Protein AF-A0A960TZF3-F1 (afdb_monomer_lite)

Radius of gyration: 20.84 Å; chains: 1; bounding box: 43×16×67 Å

Structure (mmCIF, N/CA/C/O backbone):
data_AF-A0A960TZF3-F1
#
_entry.id   AF-A0A9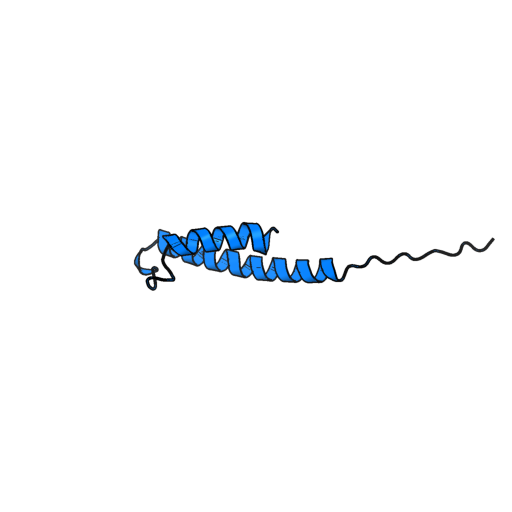60TZF3-F1
#
loop_
_atom_site.group_PDB
_atom_site.id
_atom_site.type_symbol
_atom_site.label_atom_id
_atom_site.label_alt_id
_atom_site.label_comp_id
_atom_site.label_asym_id
_atom_site.label_entity_id
_atom_site.label_seq_id
_atom_site.pdbx_PDB_ins_code
_atom_site.Cartn_x
_atom_site.Cartn_y
_atom_site.Cartn_z
_atom_site.occupancy
_atom_site.B_iso_or_equiv
_atom_site.auth_seq_id
_atom_site.auth_comp_id
_atom_site.auth_asym_id
_atom_site.auth_atom_id
_atom_site.pdbx_PDB_model_num
ATOM 1 N N . MET A 1 1 ? 25.038 8.157 -51.655 1.00 52.50 1 MET A N 1
ATOM 2 C CA . MET A 1 1 ? 25.261 7.827 -50.233 1.00 52.50 1 MET A CA 1
ATOM 3 C C . MET A 1 1 ? 23.898 7.464 -49.659 1.00 52.50 1 MET A C 1
ATOM 5 O O . MET A 1 1 ? 23.077 8.355 -49.520 1.00 52.50 1 MET A O 1
ATOM 9 N N . SER A 1 2 ? 23.577 6.178 -49.492 1.00 57.81 2 SER A N 1
ATOM 10 C CA . SER A 1 2 ? 22.293 5.779 -48.892 1.00 57.81 2 SER A CA 1
ATOM 11 C C . SER A 1 2 ? 22.468 5.815 -47.379 1.00 57.81 2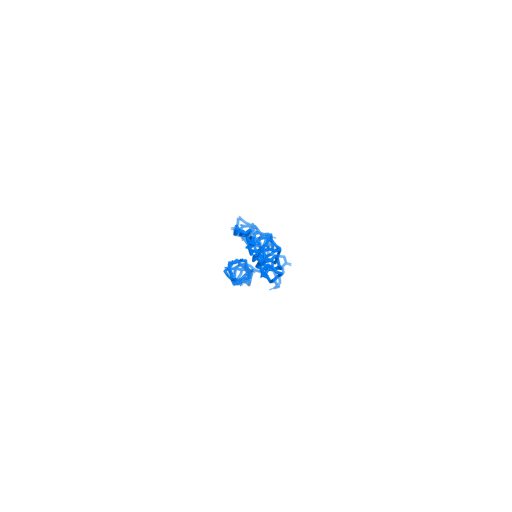 SER A C 1
ATOM 13 O O . SER A 1 2 ? 23.201 4.986 -46.845 1.00 57.81 2 SER A O 1
ATOM 15 N N . GLU A 1 3 ? 21.854 6.782 -46.698 1.00 69.69 3 GLU A N 1
ATOM 16 C CA . GLU A 1 3 ? 21.834 6.811 -45.234 1.00 69.69 3 GLU A CA 1
ATOM 17 C C . GLU A 1 3 ? 21.050 5.599 -44.723 1.00 69.69 3 GLU A C 1
ATOM 19 O O . GLU A 1 3 ? 19.874 5.407 -45.036 1.00 69.69 3 GLU A O 1
ATOM 24 N N . ARG A 1 4 ? 21.728 4.729 -43.973 1.00 71.62 4 ARG A N 1
ATOM 25 C CA . ARG A 1 4 ? 21.094 3.613 -43.280 1.00 71.62 4 ARG A CA 1
ATOM 26 C C . ARG A 1 4 ? 20.529 4.179 -41.981 1.00 71.62 4 ARG A C 1
ATOM 28 O O . ARG A 1 4 ? 21.288 4.575 -41.106 1.00 71.62 4 ARG A O 1
ATOM 35 N N . MET A 1 5 ? 19.205 4.260 -41.881 1.00 74.50 5 MET A N 1
ATOM 36 C CA . MET A 1 5 ? 18.556 4.644 -40.630 1.00 74.50 5 MET A CA 1
ATOM 37 C C . MET A 1 5 ? 18.778 3.550 -39.583 1.00 74.50 5 MET A C 1
ATOM 39 O O . MET A 1 5 ? 18.177 2.478 -39.658 1.00 74.50 5 MET A O 1
ATOM 43 N N . GLU A 1 6 ? 19.649 3.824 -38.618 1.00 77.12 6 GLU A N 1
ATOM 44 C CA . GLU A 1 6 ? 19.853 2.990 -37.434 1.00 77.12 6 GLU A CA 1
ATOM 45 C C . GLU A 1 6 ? 18.590 3.054 -36.556 1.00 77.12 6 GLU A C 1
ATOM 47 O O . GLU A 1 6 ? 18.168 4.130 -36.125 1.00 77.12 6 GLU A O 1
ATOM 52 N N . LYS A 1 7 ? 17.950 1.905 -36.309 1.00 78.50 7 LYS A N 1
ATOM 53 C CA . LYS A 1 7 ? 16.822 1.788 -35.373 1.00 78.50 7 LYS A CA 1
ATOM 54 C C . LYS A 1 7 ? 17.333 1.286 -34.028 1.00 78.50 7 LYS A C 1
ATOM 56 O O . LYS A 1 7 ? 17.743 0.134 -33.919 1.00 78.50 7 LYS A O 1
ATOM 61 N N . PHE A 1 8 ? 17.232 2.124 -33.002 1.00 83.62 8 PHE A N 1
ATOM 62 C CA . PHE A 1 8 ? 17.467 1.739 -31.612 1.00 83.62 8 PHE A CA 1
ATOM 63 C C . PHE A 1 8 ? 16.142 1.356 -30.945 1.00 83.62 8 PHE A C 1
ATOM 65 O O . PHE A 1 8 ? 15.132 2.030 -31.139 1.00 83.62 8 PHE A O 1
ATOM 72 N N . THR A 1 9 ? 16.142 0.267 -30.174 1.00 89.00 9 THR A N 1
ATOM 73 C CA . THR A 1 9 ? 14.991 -0.188 -29.374 1.00 89.00 9 THR A CA 1
ATOM 74 C C . THR A 1 9 ? 15.412 -0.219 -27.911 1.00 89.00 9 THR A C 1
ATOM 76 O O . THR A 1 9 ? 16.506 -0.696 -27.611 1.00 89.00 9 THR A O 1
ATOM 79 N N . TYR A 1 10 ? 14.573 0.310 -27.023 1.00 91.12 10 TYR A N 1
ATOM 80 C CA . TYR A 1 10 ? 14.816 0.281 -25.583 1.00 91.12 10 TYR A CA 1
ATOM 81 C C . TYR A 1 10 ? 14.312 -1.039 -24.980 1.00 91.12 10 TYR A C 1
ATOM 83 O O . TYR A 1 10 ? 13.347 -1.619 -25.482 1.00 91.12 10 TYR A O 1
ATOM 91 N N . ASP A 1 11 ? 14.967 -1.525 -23.923 1.00 93.56 11 ASP A N 1
ATOM 92 C CA . ASP A 1 11 ? 14.443 -2.646 -23.140 1.00 93.56 11 ASP A CA 1
ATOM 93 C C . ASP A 1 11 ? 13.434 -2.121 -22.113 1.00 93.56 11 ASP A C 1
ATOM 95 O O . ASP A 1 11 ? 13.794 -1.624 -21.044 1.00 93.56 11 ASP A O 1
ATOM 99 N N . ASP A 1 12 ? 12.155 -2.224 -22.468 1.00 95.62 12 ASP A N 1
ATOM 100 C CA . ASP A 1 12 ? 11.041 -1.754 -21.646 1.00 95.62 12 ASP A CA 1
ATOM 101 C C . ASP A 1 12 ? 10.403 -2.873 -20.802 1.00 95.62 12 ASP A C 1
ATOM 103 O O . ASP A 1 12 ? 9.353 -2.656 -20.188 1.00 95.62 12 ASP A O 1
ATOM 107 N N . ASP A 1 13 ? 10.972 -4.084 -20.769 1.00 96.31 13 ASP A N 1
ATOM 108 C CA . ASP A 1 13 ? 10.344 -5.235 -20.106 1.00 96.31 13 ASP A CA 1
ATOM 109 C C . ASP A 1 13 ? 10.188 -4.999 -18.596 1.00 96.31 13 ASP A C 1
ATOM 111 O O . ASP A 1 13 ? 9.099 -5.157 -18.032 1.00 96.31 13 ASP A O 1
ATOM 115 N N . ILE A 1 14 ? 11.251 -4.523 -17.942 1.00 97.31 14 ILE A N 1
ATOM 116 C CA . ILE A 1 14 ? 11.234 -4.193 -16.510 1.00 97.31 14 ILE A CA 1
ATOM 117 C C . ILE A 1 14 ? 10.285 -3.022 -16.243 1.00 97.31 14 ILE A C 1
ATOM 119 O O . ILE A 1 14 ? 9.450 -3.106 -15.342 1.00 97.31 14 ILE A O 1
ATOM 123 N N . ALA A 1 15 ? 10.355 -1.961 -17.051 1.00 96.56 15 ALA A N 1
ATOM 124 C CA . ALA A 1 15 ? 9.487 -0.795 -16.902 1.00 96.56 15 ALA A CA 1
ATOM 125 C C . ALA A 1 15 ? 8.001 -1.182 -17.000 1.00 96.56 15 ALA A C 1
ATOM 127 O O . ALA A 1 15 ? 7.179 -0.759 -16.182 1.00 96.56 15 ALA A O 1
ATOM 128 N N . ARG A 1 16 ? 7.650 -2.059 -17.947 1.00 96.38 16 ARG A N 1
ATOM 129 C CA . ARG A 1 16 ? 6.287 -2.571 -18.113 1.00 96.38 16 ARG A CA 1
ATOM 130 C C . ARG A 1 16 ? 5.840 -3.408 -16.916 1.00 96.38 16 ARG A C 1
ATOM 132 O O . ARG A 1 16 ? 4.715 -3.233 -16.451 1.00 96.38 16 ARG A O 1
ATOM 139 N N . LYS A 1 17 ? 6.706 -4.279 -16.390 1.00 97.62 17 LYS A N 1
ATOM 140 C CA . LYS A 1 17 ? 6.419 -5.088 -15.192 1.00 97.62 17 LYS A CA 1
ATOM 141 C C . LYS A 1 17 ? 6.172 -4.218 -13.961 1.00 97.62 17 LYS A C 1
ATOM 143 O O . LYS A 1 17 ? 5.169 -4.419 -13.278 1.00 97.62 17 LYS A O 1
ATOM 148 N N . PHE A 1 18 ? 7.029 -3.229 -13.713 1.00 97.50 18 PHE A N 1
ATOM 149 C CA . PHE A 1 18 ? 6.855 -2.301 -12.595 1.00 97.50 18 PHE A CA 1
ATOM 150 C C . PHE A 1 18 ? 5.611 -1.432 -12.760 1.00 97.50 18 PHE A C 1
ATOM 152 O O . PHE A 1 18 ? 4.866 -1.286 -11.805 1.00 97.50 18 PHE A O 1
ATOM 159 N N . THR A 1 19 ? 5.292 -0.975 -13.974 1.00 97.31 19 THR A N 1
ATOM 160 C CA . THR A 1 19 ? 4.043 -0.233 -14.229 1.00 97.31 19 THR A CA 1
ATOM 161 C C . THR A 1 19 ? 2.808 -1.039 -13.816 1.00 97.31 19 THR A C 1
ATOM 163 O O . THR A 1 19 ? 1.904 -0.516 -13.163 1.00 97.31 19 THR A O 1
ATOM 166 N N . VAL A 1 20 ? 2.767 -2.331 -14.156 1.00 97.62 20 VAL A N 1
ATOM 167 C CA . VAL A 1 20 ? 1.671 -3.217 -13.735 1.00 97.62 20 VAL A CA 1
ATOM 168 C C . VAL A 1 20 ? 1.669 -3.396 -12.214 1.00 97.62 20 VAL A C 1
ATOM 170 O O . VAL A 1 20 ? 0.610 -3.291 -11.595 1.00 97.62 20 VAL A O 1
ATOM 173 N N . ALA A 1 21 ? 2.835 -3.615 -11.600 1.00 97.31 21 ALA A N 1
ATOM 174 C CA . ALA A 1 21 ? 2.961 -3.744 -10.150 1.00 97.31 21 ALA A CA 1
ATOM 175 C C . ALA A 1 21 ? 2.485 -2.479 -9.410 1.00 97.31 21 ALA A C 1
ATOM 177 O O . ALA A 1 21 ? 1.711 -2.593 -8.460 1.00 97.31 21 ALA A O 1
ATOM 178 N N . THR A 1 22 ? 2.854 -1.288 -9.886 1.00 97.81 22 THR A N 1
ATOM 179 C CA . THR A 1 22 ? 2.403 0.009 -9.368 1.00 97.81 22 THR A CA 1
ATOM 180 C C . THR A 1 22 ? 0.882 0.095 -9.372 1.00 97.81 22 THR A C 1
ATOM 182 O O . THR A 1 22 ? 0.289 0.417 -8.348 1.00 97.81 22 THR A O 1
ATOM 185 N N . VAL A 1 23 ? 0.212 -0.245 -10.478 1.00 97.88 23 VAL A N 1
ATOM 186 C CA . VAL A 1 23 ? -1.262 -0.201 -10.544 1.00 97.88 23 VAL A CA 1
ATOM 187 C C . VAL A 1 23 ? -1.898 -1.175 -9.549 1.00 97.88 23 VAL A C 1
ATOM 189 O O . VAL A 1 23 ? -2.855 -0.815 -8.862 1.00 97.88 23 VAL A O 1
ATOM 192 N N . VAL A 1 24 ? -1.357 -2.389 -9.422 1.00 97.88 24 VAL A N 1
ATOM 193 C CA . VAL A 1 24 ? -1.846 -3.380 -8.450 1.00 97.88 24 VAL A CA 1
ATOM 194 C C . VAL A 1 24 ? -1.713 -2.848 -7.021 1.00 97.88 24 VAL A C 1
ATOM 196 O O . VAL A 1 24 ? -2.685 -2.865 -6.261 1.00 97.88 24 VAL A O 1
ATOM 199 N N . TRP A 1 25 ? -0.545 -2.321 -6.656 1.00 97.44 25 TRP A N 1
ATOM 200 C CA . TRP A 1 25 ? -0.313 -1.778 -5.320 1.00 97.44 25 TRP A CA 1
ATOM 201 C C . TRP A 1 25 ? -1.075 -0.482 -5.053 1.00 97.44 25 TRP A C 1
ATOM 203 O O . TRP A 1 25 ? -1.481 -0.262 -3.912 1.00 97.44 25 TRP A O 1
ATOM 213 N N . ALA A 1 26 ? -1.363 0.326 -6.078 1.00 96.88 26 ALA A N 1
ATOM 214 C CA . ALA A 1 26 ? -2.249 1.482 -5.965 1.00 96.88 26 ALA A CA 1
ATOM 215 C C . ALA A 1 26 ? -3.633 1.048 -5.470 1.00 96.88 26 ALA A C 1
ATOM 217 O O . ALA A 1 26 ? -4.154 1.589 -4.495 1.00 96.88 26 ALA A O 1
ATOM 218 N N . VAL A 1 27 ? -4.213 0.026 -6.105 1.00 97.88 27 VAL A N 1
ATOM 219 C CA . VAL A 1 27 ? -5.530 -0.501 -5.730 1.00 97.88 27 VAL A CA 1
ATOM 220 C C . VAL A 1 27 ? -5.495 -1.066 -4.311 1.00 97.88 27 VAL A C 1
ATOM 222 O O . VAL A 1 27 ? -6.338 -0.705 -3.490 1.00 97.88 27 VAL A O 1
ATOM 225 N N . VAL A 1 28 ? -4.500 -1.894 -3.983 1.00 97.19 28 VAL A N 1
ATOM 226 C CA . VAL A 1 28 ? -4.360 -2.482 -2.639 1.00 97.19 28 VAL A CA 1
ATOM 227 C C . VAL A 1 28 ? -4.199 -1.394 -1.570 1.00 97.19 28 VAL A C 1
ATOM 229 O O . VAL A 1 28 ? -4.927 -1.395 -0.577 1.00 97.19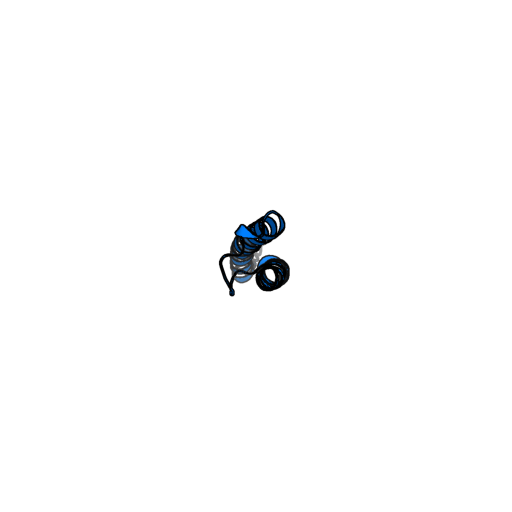 28 VAL A O 1
ATOM 232 N N . GLY A 1 29 ? -3.293 -0.436 -1.777 1.00 96.00 29 GLY A N 1
ATOM 233 C CA . GLY A 1 29 ? -3.033 0.658 -0.843 1.00 96.00 29 GLY A CA 1
ATOM 234 C C . GLY A 1 29 ? -4.268 1.524 -0.596 1.00 96.00 29 GLY A C 1
ATOM 235 O O . GLY A 1 29 ? -4.589 1.813 0.560 1.00 96.00 29 GLY A O 1
ATOM 236 N N . MET A 1 30 ? -5.006 1.875 -1.654 1.00 97.25 30 MET A N 1
ATOM 237 C CA . MET A 1 30 ? -6.229 2.678 -1.554 1.00 97.25 30 MET A CA 1
ATOM 238 C C . MET A 1 30 ? -7.370 1.923 -0.861 1.00 97.25 30 MET A C 1
ATOM 240 O O . MET A 1 30 ? -8.045 2.502 -0.011 1.00 97.25 30 MET A O 1
ATOM 244 N N . LEU A 1 31 ? -7.556 0.627 -1.138 1.00 96.38 31 LEU A N 1
ATOM 245 C CA . LEU A 1 31 ? -8.569 -0.194 -0.461 1.00 96.38 31 LEU A CA 1
ATOM 246 C C . LEU A 1 31 ? -8.307 -0.301 1.046 1.00 96.38 31 LEU A C 1
ATOM 248 O O . LEU A 1 31 ? -9.225 -0.104 1.844 1.00 96.38 31 LEU A O 1
ATOM 252 N N . VAL A 1 32 ? -7.057 -0.546 1.456 1.00 95.50 32 VAL A N 1
ATOM 253 C CA . VAL A 1 32 ? -6.691 -0.542 2.883 1.00 95.50 32 VAL A CA 1
ATOM 254 C C . VAL A 1 32 ? -6.895 0.853 3.485 1.00 95.50 32 VAL A C 1
ATOM 256 O O . VAL A 1 32 ? -7.374 0.963 4.611 1.00 95.50 32 VAL A O 1
ATOM 259 N N . GLY A 1 33 ? -6.617 1.921 2.731 1.00 95.56 33 GLY A N 1
ATOM 260 C CA . GLY A 1 33 ? -6.888 3.300 3.147 1.00 95.56 33 GLY A CA 1
ATOM 261 C C . GLY A 1 33 ? -8.368 3.556 3.441 1.00 95.56 33 GLY A C 1
ATOM 262 O O . GLY A 1 33 ? -8.699 4.126 4.479 1.00 95.56 33 GLY A O 1
ATOM 263 N N . ILE A 1 34 ? -9.268 3.064 2.584 1.00 95.69 34 ILE A N 1
ATOM 264 C CA . ILE A 1 34 ? -10.721 3.145 2.799 1.00 95.69 34 ILE A CA 1
ATOM 265 C C . ILE A 1 34 ? -11.127 2.374 4.061 1.00 95.69 34 ILE A C 1
ATOM 267 O O . ILE A 1 34 ? -11.885 2.897 4.876 1.00 95.69 34 ILE A O 1
ATOM 271 N N . LEU A 1 35 ? -10.597 1.165 4.274 1.00 93.00 35 LEU A N 1
ATOM 272 C CA . LEU A 1 35 ? -10.871 0.392 5.493 1.00 93.00 35 LEU A CA 1
ATOM 273 C C . LEU A 1 35 ? -10.423 1.140 6.757 1.00 93.00 35 LEU A C 1
ATOM 275 O O . LEU A 1 35 ? -11.168 1.210 7.734 1.00 93.00 35 LEU A O 1
ATOM 279 N N . VAL A 1 36 ? -9.235 1.744 6.728 1.00 94.88 36 VAL A N 1
ATOM 280 C CA . VAL A 1 36 ? -8.704 2.562 7.826 1.00 94.88 36 VAL A CA 1
ATOM 281 C C . VAL A 1 36 ? -9.574 3.803 8.063 1.00 94.88 36 VAL A C 1
ATOM 283 O O . VAL A 1 36 ? -9.865 4.134 9.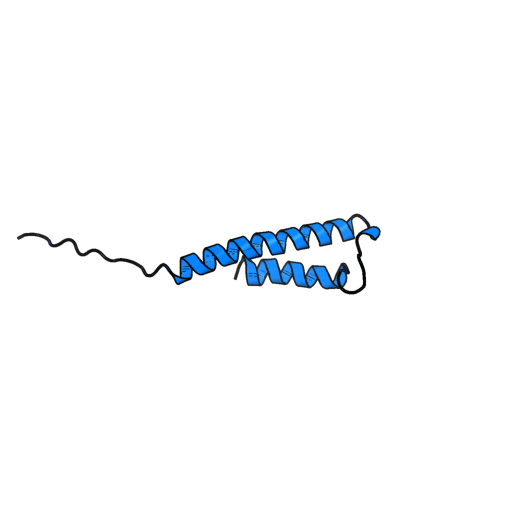214 1.00 94.88 36 VAL A O 1
ATOM 286 N N . ALA A 1 37 ? -10.039 4.468 7.004 1.00 95.31 37 ALA A N 1
ATOM 287 C CA . ALA A 1 37 ? -10.943 5.613 7.109 1.00 95.31 37 ALA A CA 1
ATOM 288 C C . ALA A 1 37 ? -12.298 5.226 7.731 1.00 95.31 37 ALA A C 1
ATOM 290 O O . ALA A 1 37 ? -12.804 5.940 8.596 1.00 95.31 37 ALA A O 1
ATOM 291 N N . LEU A 1 38 ? -12.857 4.066 7.368 1.00 94.75 38 LEU A N 1
ATOM 292 C CA . LEU A 1 38 ? -14.089 3.541 7.970 1.00 94.75 38 LEU A CA 1
ATOM 293 C C . LEU A 1 38 ? -13.914 3.218 9.458 1.00 94.75 38 LEU A C 1
ATOM 295 O O . LEU A 1 38 ? -14.803 3.513 10.256 1.00 94.75 38 LEU A O 1
ATOM 299 N N . GLN A 1 39 ? -12.761 2.673 9.852 1.00 92.75 39 GLN A N 1
ATOM 300 C CA . GLN A 1 39 ? -12.431 2.427 11.261 1.00 92.75 39 GLN A CA 1
ATOM 301 C C . GLN A 1 39 ? -12.308 3.714 12.078 1.00 92.75 39 GLN A C 1
ATOM 303 O O . GLN A 1 39 ? -12.651 3.714 13.260 1.00 92.75 39 GLN A O 1
ATOM 308 N N . LEU A 1 40 ? -11.852 4.803 11.452 1.00 92.62 40 LEU A N 1
ATOM 309 C CA . LEU A 1 40 ? -11.823 6.127 12.069 1.00 92.62 40 LEU A CA 1
ATOM 310 C C . LEU A 1 40 ? -13.234 6.724 12.202 1.00 92.62 40 LEU A C 1
ATOM 312 O O . LEU A 1 40 ? -13.539 7.338 13.219 1.00 92.62 40 LEU A O 1
ATOM 316 N N . ALA A 1 41 ? -14.098 6.520 11.202 1.00 94.94 41 ALA A N 1
ATOM 317 C CA . ALA A 1 41 ? -15.476 7.010 11.209 1.00 94.94 41 ALA A CA 1
ATOM 318 C C . ALA A 1 41 ? -16.375 6.263 12.212 1.00 94.94 41 ALA A C 1
ATOM 320 O O . ALA A 1 41 ? -17.231 6.870 12.854 1.00 94.94 41 ALA A O 1
ATOM 321 N N . SER A 1 42 ? -16.201 4.946 12.360 1.00 90.75 42 SER A N 1
ATOM 322 C CA . SER A 1 42 ? -16.912 4.156 13.364 1.00 90.75 42 SER A CA 1
ATOM 323 C C . SER A 1 42 ? -16.066 2.987 13.882 1.00 90.75 42 SER A C 1
ATOM 325 O O . SER A 1 42 ? -15.665 2.121 13.099 1.00 90.75 42 SER A O 1
ATOM 327 N N . PRO A 1 43 ? -15.893 2.851 15.213 1.00 84.44 43 PRO A N 1
ATOM 328 C CA . PRO A 1 43 ? -15.138 1.747 15.807 1.00 84.44 43 PRO A CA 1
ATOM 329 C C . PRO A 1 43 ? -15.682 0.346 15.494 1.00 84.44 43 PRO A C 1
ATOM 331 O O . PRO A 1 43 ? -14.947 -0.630 15.641 1.00 84.44 43 PRO A O 1
ATOM 334 N N . LYS A 1 44 ? -16.941 0.235 15.039 1.00 88.50 44 LYS A N 1
ATOM 335 C CA . LYS A 1 44 ? -17.585 -1.031 14.642 1.00 88.50 44 LYS A CA 1
ATOM 336 C C . LYS A 1 44 ? -16.866 -1.739 13.487 1.00 88.50 44 LYS A C 1
ATOM 338 O O . LYS A 1 44 ? -16.997 -2.949 13.354 1.00 88.50 44 LYS A O 1
ATOM 343 N N . PHE A 1 45 ? -16.095 -1.011 12.679 1.00 86.81 45 PHE A N 1
ATOM 344 C CA . PHE A 1 45 ? -15.326 -1.573 11.565 1.00 86.81 45 PHE A CA 1
ATOM 345 C C . PHE A 1 45 ? -13.961 -2.156 11.977 1.00 86.81 45 PHE A C 1
ATOM 347 O O . PHE A 1 45 ? -13.182 -2.569 11.117 1.00 86.81 45 PHE A O 1
ATOM 354 N N . ASN A 1 46 ? -13.645 -2.221 13.275 1.00 88.19 46 ASN A N 1
ATOM 355 C CA . ASN A 1 46 ? -12.517 -3.018 13.762 1.00 88.19 46 ASN A CA 1
ATOM 356 C C . ASN A 1 46 ? -12.918 -4.501 13.796 1.00 88.19 46 ASN A C 1
ATOM 358 O O . ASN A 1 46 ? -13.487 -4.984 14.771 1.00 88.19 46 ASN A O 1
ATOM 362 N N . LEU A 1 47 ? -12.606 -5.227 12.722 1.00 85.19 47 LEU A N 1
ATOM 363 C CA . LEU A 1 47 ? -13.064 -6.603 12.468 1.00 85.19 47 LEU A CA 1
ATOM 364 C C . LEU A 1 47 ? -12.256 -7.691 13.212 1.00 85.19 47 LEU A C 1
ATOM 366 O O . LEU A 1 47 ? -12.241 -8.848 12.800 1.00 85.19 47 LEU A O 1
ATOM 370 N N . GLY A 1 48 ? -11.554 -7.335 14.291 1.00 86.31 48 GLY A N 1
ATOM 371 C CA . GLY A 1 48 ? -10.746 -8.256 15.096 1.00 86.31 48 GLY A CA 1
ATOM 372 C C . GLY A 1 48 ? -9.280 -7.829 15.247 1.00 86.31 48 GLY A C 1
ATOM 373 O O . GLY A 1 48 ? -8.876 -6.791 14.725 1.00 86.31 48 GLY A O 1
ATOM 374 N N . PRO A 1 49 ? -8.454 -8.625 15.953 1.00 85.31 49 PRO A N 1
ATOM 375 C CA . PRO A 1 49 ? -7.118 -8.218 16.404 1.00 85.31 49 PRO A CA 1
ATOM 376 C C . PRO A 1 49 ? -6.117 -7.958 15.268 1.00 85.31 49 PRO A C 1
ATOM 378 O O . PRO A 1 49 ? -5.197 -7.155 15.436 1.00 85.31 49 PRO A O 1
ATOM 381 N N . MET A 1 50 ? -6.292 -8.600 14.108 1.00 84.81 50 MET A N 1
ATOM 382 C CA . MET A 1 50 ? -5.431 -8.385 12.939 1.00 84.81 50 MET A CA 1
ATOM 383 C C . MET A 1 50 ? -5.853 -7.169 12.102 1.00 84.81 50 MET A C 1
ATOM 385 O O . MET A 1 50 ? -5.005 -6.498 11.522 1.00 84.81 50 MET A O 1
ATOM 389 N N . LEU A 1 51 ? -7.148 -6.850 12.086 1.00 88.62 51 LEU A N 1
ATOM 390 C CA . LEU A 1 51 ? -7.734 -5.769 11.290 1.00 88.62 51 LEU A CA 1
ATOM 391 C C . LEU A 1 51 ? -8.054 -4.546 12.158 1.00 88.62 51 LEU A C 1
ATOM 393 O O . LEU A 1 51 ? -9.096 -3.918 11.993 1.00 88.62 51 LEU A O 1
ATOM 397 N N . THR A 1 52 ? -7.174 -4.220 13.104 1.00 91.62 52 THR A N 1
ATOM 398 C CA . THR A 1 52 ? -7.324 -3.032 13.954 1.00 91.62 52 THR A CA 1
ATOM 399 C C . THR A 1 52 ? -6.697 -1.806 13.305 1.00 91.62 52 THR A C 1
ATOM 401 O O . THR A 1 52 ? -5.666 -1.903 12.632 1.00 91.62 52 THR A O 1
ATOM 404 N N . PHE A 1 53 ? -7.257 -0.631 13.591 1.00 91.25 53 PHE A N 1
ATOM 405 C CA . PHE A 1 53 ? -6.770 0.647 13.060 1.00 91.25 53 PHE A CA 1
ATOM 406 C C . PHE A 1 53 ? -5.269 0.864 13.286 1.00 91.25 53 PHE A C 1
ATOM 408 O O . PHE A 1 53 ? -4.547 1.269 12.376 1.00 91.25 53 PHE A O 1
ATOM 415 N N . GLY A 1 54 ? -4.774 0.527 14.483 1.00 90.50 54 GLY A N 1
ATOM 416 C CA . GLY A 1 54 ? -3.361 0.679 14.837 1.00 90.50 54 GLY A CA 1
ATOM 417 C C . GLY A 1 54 ? -2.405 -0.171 13.992 1.00 90.50 54 GLY A C 1
ATOM 418 O O . GLY A 1 54 ? -1.261 0.228 13.797 1.00 90.50 54 GLY A O 1
ATOM 419 N N . ARG A 1 55 ? -2.865 -1.310 13.456 1.00 92.75 55 ARG A N 1
ATOM 420 C CA . ARG A 1 55 ? -2.065 -2.200 12.595 1.00 92.75 55 ARG A CA 1
ATOM 421 C C . ARG A 1 55 ? -2.259 -1.913 11.110 1.00 92.75 55 ARG A C 1
ATOM 423 O O . ARG A 1 55 ? -1.297 -1.960 10.347 1.00 92.75 55 ARG A O 1
ATOM 430 N N . LEU A 1 56 ? -3.485 -1.587 10.704 1.00 94.62 56 LEU A N 1
ATOM 431 C CA . LEU A 1 56 ? -3.800 -1.306 9.305 1.00 94.62 56 LEU A CA 1
ATOM 432 C C . LEU A 1 56 ? -3.244 0.039 8.826 1.00 94.62 56 LEU A C 1
ATOM 434 O O . LEU A 1 56 ? -2.935 0.163 7.645 1.00 94.62 56 LEU A O 1
ATOM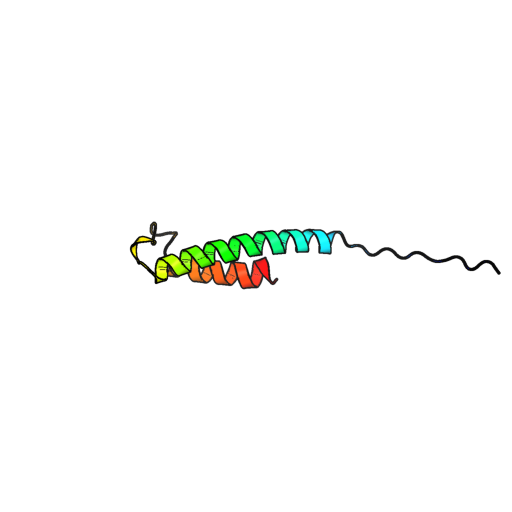 438 N N . ARG A 1 57 ? -3.044 1.029 9.708 1.00 94.31 57 ARG A N 1
ATOM 439 C CA . ARG A 1 57 ? -2.401 2.303 9.334 1.00 94.31 57 ARG A CA 1
ATOM 440 C C . ARG A 1 57 ? -0.962 2.127 8.833 1.00 94.31 57 ARG A C 1
ATOM 442 O O . ARG A 1 57 ? -0.699 2.543 7.708 1.00 94.31 57 ARG A O 1
ATOM 449 N N . PRO A 1 58 ? -0.039 1.514 9.603 1.00 95.19 58 PRO A N 1
ATOM 450 C CA . PRO A 1 58 ? 1.312 1.246 9.112 1.00 95.19 58 PRO A CA 1
ATOM 451 C C . PRO A 1 58 ? 1.323 0.401 7.833 1.00 95.19 58 PRO A C 1
ATOM 453 O O . PRO A 1 58 ? 2.127 0.657 6.941 1.00 95.19 58 PRO A O 1
ATOM 456 N N . LEU A 1 59 ? 0.397 -0.560 7.710 1.00 95.44 59 LEU A N 1
ATOM 457 C CA . LEU A 1 59 ? 0.232 -1.352 6.490 1.00 95.44 59 LEU A CA 1
ATOM 458 C C . LEU A 1 59 ? -0.160 -0.479 5.287 1.00 95.44 59 LEU A C 1
ATOM 460 O O . LEU A 1 59 ? 0.479 -0.574 4.245 1.00 95.44 59 LEU A O 1
ATOM 464 N N . HIS A 1 60 ? -1.167 0.388 5.435 1.00 96.62 60 HIS A N 1
ATOM 465 C CA . HIS A 1 60 ? -1.593 1.330 4.397 1.00 96.62 60 HIS A CA 1
ATOM 466 C C . HIS A 1 60 ? -0.442 2.242 3.963 1.00 96.62 60 HIS A C 1
ATOM 468 O O . HIS A 1 60 ? -0.156 2.344 2.773 1.00 96.62 60 HIS A O 1
ATOM 474 N N . THR A 1 61 ? 0.255 2.865 4.916 1.00 96.44 61 THR A N 1
ATOM 475 C CA . THR A 1 61 ? 1.362 3.779 4.615 1.00 96.44 61 THR A CA 1
ATOM 476 C C . THR A 1 61 ? 2.509 3.068 3.893 1.00 96.44 61 THR A C 1
ATOM 478 O O . THR A 1 61 ? 2.995 3.590 2.895 1.00 96.44 61 THR A O 1
ATOM 481 N N . ASN A 1 62 ? 2.899 1.861 4.319 1.00 97.06 62 ASN A N 1
ATOM 482 C CA . ASN A 1 62 ? 3.937 1.091 3.626 1.00 97.06 62 ASN A CA 1
ATOM 483 C C . ASN A 1 62 ? 3.502 0.656 2.220 1.00 97.06 62 ASN A C 1
ATOM 485 O O . ASN A 1 62 ? 4.293 0.756 1.286 1.00 97.06 62 ASN A O 1
ATOM 489 N N . ALA A 1 63 ? 2.252 0.215 2.053 1.00 95.50 63 ALA A N 1
ATOM 490 C CA . ALA A 1 63 ? 1.723 -0.167 0.746 1.00 95.50 63 ALA A CA 1
ATOM 491 C C . ALA A 1 63 ? 1.694 1.023 -0.228 1.00 95.50 63 ALA A C 1
ATOM 493 O O . ALA A 1 63 ? 2.067 0.875 -1.387 1.00 95.50 63 ALA A O 1
ATOM 494 N N . VAL A 1 64 ? 1.305 2.215 0.235 1.00 96.62 64 VAL A N 1
ATOM 495 C CA . VAL A 1 64 ? 1.247 3.411 -0.620 1.00 96.62 64 VAL A CA 1
ATOM 496 C C . VAL A 1 64 ? 2.640 3.984 -0.908 1.00 96.62 64 VAL A C 1
ATOM 498 O O . VAL A 1 64 ? 2.909 4.375 -2.039 1.00 96.62 64 VAL A O 1
ATOM 501 N N . ILE A 1 65 ? 3.542 4.033 0.076 1.00 95.56 65 ILE A N 1
ATOM 502 C CA . ILE A 1 65 ? 4.864 4.652 -0.113 1.00 95.56 65 ILE A CA 1
ATOM 503 C C . ILE A 1 65 ? 5.837 3.701 -0.811 1.00 95.56 65 ILE A C 1
ATOM 505 O O . ILE A 1 65 ? 6.463 4.090 -1.787 1.00 95.56 65 ILE A O 1
ATOM 509 N N . PHE A 1 66 ? 5.980 2.467 -0.330 1.00 96.56 66 PHE A N 1
ATOM 510 C CA . PHE A 1 66 ? 7.047 1.580 -0.801 1.00 96.56 66 PHE A CA 1
ATOM 511 C C . PHE A 1 66 ? 6.612 0.611 -1.894 1.00 96.56 66 PHE A C 1
ATOM 513 O O . PHE A 1 66 ? 7.460 0.173 -2.659 1.00 96.56 66 PHE A O 1
ATOM 520 N N . ALA A 1 67 ? 5.329 0.245 -1.960 1.00 94.69 67 ALA A N 1
ATOM 521 C CA . ALA A 1 67 ? 4.855 -0.716 -2.956 1.00 94.69 67 ALA A CA 1
ATOM 522 C C . ALA A 1 67 ? 4.191 -0.041 -4.166 1.00 94.69 67 ALA A C 1
ATOM 524 O O . ALA A 1 67 ? 4.332 -0.512 -5.289 1.00 94.69 67 ALA A O 1
ATOM 525 N N . PHE A 1 68 ? 3.464 1.058 -3.947 1.00 95.25 68 PHE A N 1
ATOM 526 C CA . PHE A 1 68 ? 2.880 1.849 -5.029 1.00 95.25 68 PHE A CA 1
ATOM 527 C C . PHE A 1 68 ? 3.876 2.858 -5.615 1.00 95.25 68 PHE A C 1
ATOM 529 O O . PHE A 1 68 ? 4.066 2.865 -6.826 1.00 95.25 68 PHE A O 1
ATOM 536 N N . ALA A 1 69 ? 4.481 3.715 -4.785 1.00 93.81 69 ALA A N 1
ATOM 537 C CA . ALA A 1 69 ? 5.372 4.770 -5.277 1.00 93.81 69 ALA A CA 1
ATOM 538 C C . ALA A 1 69 ? 6.842 4.341 -5.453 1.00 93.81 69 ALA A C 1
ATOM 540 O O . ALA A 1 69 ? 7.5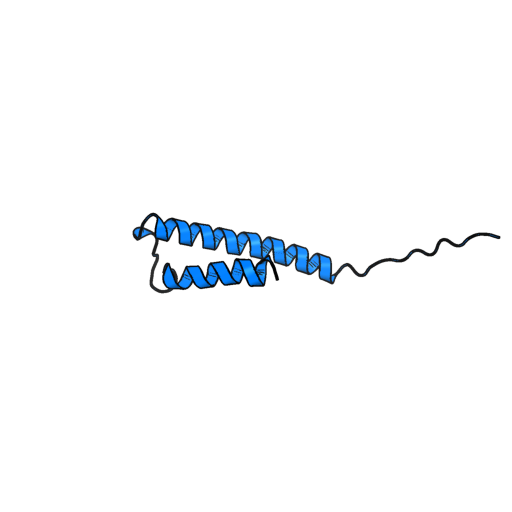88 5.068 -6.108 1.00 93.81 69 ALA A O 1
ATOM 541 N N . GLY A 1 70 ? 7.251 3.218 -4.852 1.00 88.44 70 GLY A N 1
ATOM 542 C CA . GLY A 1 70 ? 8.601 2.649 -4.973 1.00 88.44 70 GLY A CA 1
ATOM 543 C C . GLY A 1 70 ? 8.799 1.886 -6.272 1.00 88.44 70 GLY A C 1
ATOM 544 O O . GLY A 1 70 ? 9.913 2.001 -6.827 1.00 88.44 70 GLY A O 1
#

Secondary structure (DSSP, 8-state):
------------HHHHHHHHHHHHHHHHHHHHHHHHHHHHH-GGG--SSSS-HHHHHHHHHHIIIIII--

pLDDT: mean 91.25, std 8.87, range [52.5, 97.88]

Foldseek 3Di:
DDDDDDDDDDDCVVVVVLVVQLVVLVVVLVVLVVLLVVCVVPVVSCPDDCSHNVNSVVVSVCSVPPRNVD

Sequence (70 aa):
MSERMEKFTYDDDIARKFTVATVVWAVVGMLVGILVALQLASPKFNLGPMLTFGRLRPLHTNAVIFAFAG